Protein AF-A0A3D3ERQ5-F1 (afdb_monomer)

Sequence (155 aa):
FAVMVIITMLLFVFGNRLYLWIERQFPVLMDMALVIISLRTIVGLVTLVIFFLLIYVVIPNRKTNIMKELPGALLSAAGWMGFSYAFSYYIDNFSNFSATYGSLTAIVLFMLWMYFLMYILFIGAECNRLLENKLFVHKVKKLYQTSSKDTIIHR

Radius of gyration: 22.28 Å; Cα contacts (8 Å, |Δi|>4): 62; chains: 1; bounding box: 59×56×53 Å

Solvent-accessible surface area (backbone atoms only — not comparable to full-atom values): 8487 Å² total; per-residue (Å²): 109,69,68,57,54,52,52,50,49,48,54,61,58,47,46,56,53,51,47,59,57,48,49,74,76,42,80,82,45,71,79,50,50,60,56,53,55,51,50,52,54,50,53,52,45,54,50,40,23,53,52,39,35,48,50,67,54,64,68,49,92,57,99,71,62,69,79,62,42,42,65,15,13,46,49,25,29,50,45,47,52,52,48,52,53,54,49,51,57,52,50,69,74,47,52,79,65,36,77,83,46,40,72,61,51,51,50,54,50,49,52,51,52,53,52,53,50,52,50,35,50,49,52,15,52,50,50,24,51,51,70,68,37,58,67,53,58,51,50,53,54,50,51,54,55,50,57,57,50,58,63,63,74,78,111

Structure (mmCIF, N/CA/C/O backbone):
data_AF-A0A3D3ERQ5-F1
#
_entry.id   AF-A0A3D3ERQ5-F1
#
loop_
_atom_site.group_PDB
_atom_site.id
_atom_site.type_symbol
_atom_site.label_atom_id
_atom_site.label_alt_id
_atom_site.label_comp_id
_atom_site.label_asym_id
_atom_site.label_entity_id
_atom_site.label_seq_id
_atom_site.pdbx_PDB_ins_code
_atom_site.Cartn_x
_atom_site.Cartn_y
_atom_site.Cartn_z
_atom_site.occupancy
_atom_site.B_iso_or_equiv
_atom_site.auth_seq_id
_atom_site.auth_comp_id
_atom_site.auth_asym_id
_atom_site.auth_atom_id
_atom_site.pdbx_PDB_model_num
ATOM 1 N N . PHE A 1 1 ? -1.309 -16.810 7.077 1.00 62.53 1 PHE A N 1
ATOM 2 C CA . PHE A 1 1 ? -0.264 -16.003 6.413 1.00 62.53 1 PHE A CA 1
ATOM 3 C C . PHE A 1 1 ? 0.353 -16.747 5.229 1.00 62.53 1 PHE A C 1
ATOM 5 O O . PHE A 1 1 ? 0.089 -16.350 4.104 1.00 62.53 1 PHE A O 1
ATOM 12 N N . ALA A 1 2 ? 1.051 -17.870 5.446 1.00 72.19 2 ALA A N 1
ATOM 13 C CA . ALA A 1 2 ? 1.699 -18.644 4.376 1.00 72.19 2 ALA A CA 1
ATOM 14 C C . ALA A 1 2 ? 0.762 -19.048 3.217 1.00 72.19 2 ALA A C 1
ATOM 16 O O . ALA A 1 2 ? 1.118 -18.876 2.060 1.00 72.19 2 ALA A O 1
ATOM 17 N N . VAL A 1 3 ? -0.467 -19.490 3.509 1.00 77.12 3 VAL A N 1
ATOM 18 C CA . VAL A 1 3 ? -1.451 -19.874 2.473 1.00 77.12 3 VAL A CA 1
ATOM 19 C C . VAL A 1 3 ? -1.827 -18.704 1.557 1.00 77.12 3 VAL A C 1
ATOM 21 O O . VAL A 1 3 ? -1.935 -18.884 0.350 1.00 77.12 3 VAL A O 1
ATOM 24 N N . MET A 1 4 ? -1.970 -17.493 2.101 1.00 71.38 4 MET A N 1
ATOM 25 C CA . MET A 1 4 ? -2.253 -16.309 1.284 1.00 71.38 4 MET A CA 1
ATOM 26 C C . MET A 1 4 ? -1.060 -15.945 0.411 1.00 71.38 4 MET A C 1
ATOM 28 O O . MET A 1 4 ? -1.247 -15.708 -0.771 1.00 71.38 4 MET A O 1
ATOM 32 N N . VAL A 1 5 ? 0.160 -16.001 0.954 1.00 74.75 5 VAL A N 1
ATOM 33 C CA . VAL A 1 5 ? 1.386 -15.788 0.169 1.00 74.75 5 VAL A CA 1
ATOM 34 C C . VAL A 1 5 ? 1.472 -16.787 -0.985 1.00 74.75 5 VAL A C 1
ATOM 36 O O . VAL A 1 5 ? 1.766 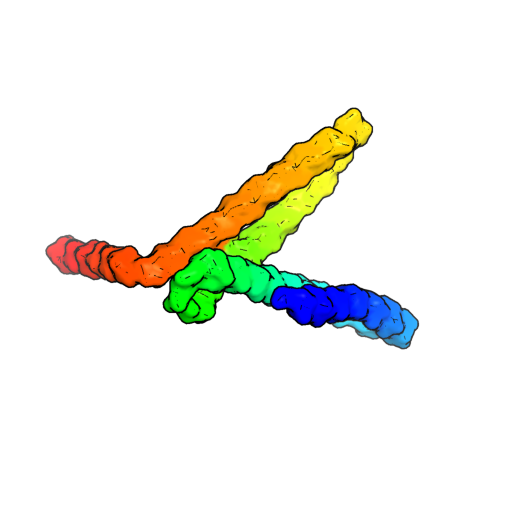-16.387 -2.104 1.00 74.75 5 VAL A O 1
ATOM 39 N N . ILE A 1 6 ? 1.146 -18.059 -0.746 1.00 81.50 6 ILE A N 1
ATOM 40 C CA . ILE A 1 6 ? 1.151 -19.106 -1.776 1.00 81.50 6 ILE A CA 1
ATOM 41 C C . ILE A 1 6 ? 0.093 -18.830 -2.854 1.00 81.50 6 ILE A C 1
ATOM 43 O O . ILE A 1 6 ? 0.406 -18.896 -4.040 1.00 81.50 6 ILE A O 1
ATOM 47 N N . ILE A 1 7 ? -1.136 -18.473 -2.468 1.00 79.69 7 ILE A N 1
ATOM 48 C CA . ILE A 1 7 ? -2.225 -18.157 -3.408 1.00 79.69 7 ILE A CA 1
ATOM 49 C C . ILE A 1 7 ? -1.895 -16.912 -4.237 1.00 79.69 7 ILE A C 1
ATOM 51 O O . ILE A 1 7 ? -2.052 -16.930 -5.458 1.00 79.69 7 ILE A O 1
ATOM 55 N N . THR A 1 8 ? -1.404 -15.845 -3.603 1.00 74.06 8 THR A N 1
ATOM 56 C CA . THR A 1 8 ? -1.021 -14.627 -4.317 1.00 74.06 8 THR A C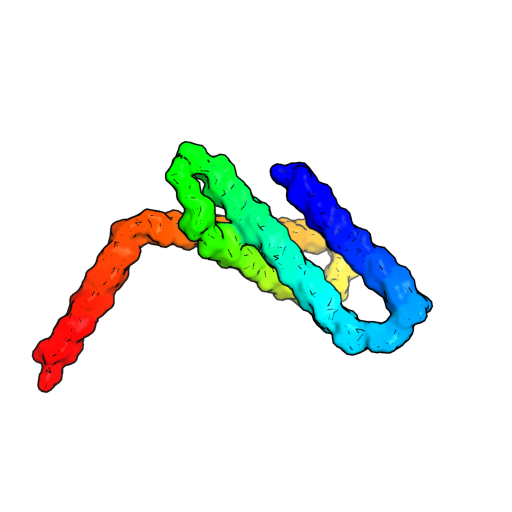A 1
ATOM 57 C C . THR A 1 8 ? 0.155 -14.901 -5.243 1.00 74.06 8 THR A C 1
ATOM 59 O O . THR A 1 8 ? 0.122 -14.479 -6.391 1.00 74.06 8 THR A O 1
ATOM 62 N N . MET A 1 9 ? 1.169 -15.641 -4.790 1.00 74.50 9 MET A N 1
ATOM 63 C CA . MET A 1 9 ? 2.335 -15.979 -5.604 1.00 74.50 9 MET A CA 1
ATOM 64 C C . MET A 1 9 ? 1.941 -16.833 -6.812 1.00 74.50 9 MET A C 1
ATOM 66 O O . MET A 1 9 ? 2.393 -16.553 -7.918 1.00 74.50 9 MET A O 1
ATOM 70 N N . LEU A 1 10 ? 1.041 -17.804 -6.639 1.00 76.62 10 LEU A N 1
ATOM 71 C CA . LEU A 1 10 ? 0.486 -18.582 -7.745 1.00 76.62 10 LEU A CA 1
ATOM 72 C C . LEU A 1 10 ? -0.240 -17.679 -8.748 1.00 76.62 10 LEU A C 1
ATOM 74 O O . LEU A 1 10 ? 0.114 -17.682 -9.922 1.00 76.62 10 LEU A O 1
ATOM 78 N N . LEU A 1 11 ? -1.184 -16.850 -8.300 1.00 72.06 11 LEU A N 1
ATOM 79 C CA . LEU A 1 11 ? -1.940 -15.958 -9.186 1.00 72.06 11 LEU A CA 1
ATOM 80 C C . LEU A 1 11 ? -1.051 -14.933 -9.910 1.00 72.06 11 LEU A C 1
ATOM 82 O O . LEU A 1 11 ? -1.206 -14.734 -11.112 1.00 72.06 11 LEU A O 1
ATOM 86 N N . PHE A 1 12 ? -0.101 -14.302 -9.214 1.00 70.69 12 PHE A N 1
ATOM 87 C CA . PHE A 1 12 ? 0.747 -13.246 -9.784 1.00 70.69 12 PHE A CA 1
ATOM 88 C C . PHE A 1 12 ? 1.843 -13.798 -10.707 1.00 70.69 12 PHE A C 1
ATOM 90 O O . PHE A 1 12 ? 2.109 -13.221 -11.762 1.00 70.69 12 PHE A O 1
ATOM 97 N N . VAL A 1 13 ? 2.481 -14.913 -10.330 1.00 66.94 13 VAL A N 1
ATOM 98 C CA . VAL A 1 13 ? 3.599 -15.499 -11.089 1.00 66.94 13 VAL A CA 1
ATOM 99 C C . VAL A 1 13 ? 3.088 -16.323 -12.267 1.00 66.94 13 VAL A C 1
ATOM 101 O O . VAL A 1 13 ? 3.597 -16.173 -13.382 1.00 66.94 13 VAL A O 1
ATOM 104 N N . PHE A 1 14 ? 2.060 -17.157 -12.063 1.00 69.19 14 PHE A N 1
ATOM 105 C CA . PHE A 1 14 ? 1.463 -17.905 -13.170 1.00 69.19 14 PHE A CA 1
ATOM 106 C C . PHE A 1 14 ? 0.613 -17.014 -14.068 1.00 69.19 14 PHE A C 1
ATOM 108 O O . PHE A 1 14 ? 0.580 -17.272 -15.264 1.00 69.19 14 PHE A O 1
ATOM 115 N N . GLY A 1 15 ? 0.006 -15.938 -13.556 1.00 66.81 15 GLY A N 1
ATOM 116 C CA . GLY A 1 15 ? -0.769 -15.000 -14.373 1.00 66.81 15 GLY A CA 1
ATOM 117 C C . GLY A 1 15 ? 0.036 -14.410 -15.534 1.00 66.81 15 GLY A C 1
ATOM 118 O O . GLY A 1 15 ? -0.433 -14.411 -16.667 1.00 66.81 15 GLY A O 1
ATOM 119 N N . ASN A 1 16 ? 1.288 -14.004 -15.291 1.00 67.75 16 ASN A N 1
ATOM 120 C CA . ASN A 1 16 ? 2.159 -13.467 -16.345 1.00 67.75 16 ASN A CA 1
ATOM 121 C C . ASN A 1 16 ? 2.631 -14.552 -17.333 1.00 67.75 16 ASN A C 1
ATOM 123 O O . ASN A 1 16 ? 2.731 -14.325 -18.535 1.00 67.75 16 ASN A O 1
ATOM 127 N N . ARG A 1 17 ? 2.903 -15.765 -16.837 1.00 68.31 17 ARG A N 1
ATOM 128 C CA . ARG A 1 17 ? 3.281 -16.906 -17.688 1.00 68.31 17 ARG A CA 1
ATOM 129 C C . ARG A 1 17 ? 2.123 -17.371 -18.574 1.00 68.31 17 ARG A C 1
ATOM 131 O O . ARG A 1 17 ? 2.351 -17.655 -19.744 1.00 68.31 17 ARG A O 1
ATOM 138 N N . LEU A 1 18 ? 0.909 -17.425 -18.027 1.00 68.00 18 LEU A N 1
ATOM 139 C CA . LEU A 1 18 ? -0.320 -17.745 -18.753 1.00 68.00 18 LEU A CA 1
ATOM 140 C C . LEU A 1 18 ? -0.625 -16.671 -19.796 1.00 68.00 18 LEU A C 1
ATOM 142 O O . LEU A 1 18 ? -0.916 -17.015 -20.935 1.00 68.00 18 LEU A O 1
ATOM 146 N N . TYR A 1 19 ? -0.473 -15.393 -19.438 1.00 64.56 19 TYR A N 1
ATOM 147 C CA . TYR A 1 19 ? -0.622 -14.266 -20.358 1.00 64.56 19 TYR A CA 1
ATOM 148 C C . TYR A 1 19 ? 0.290 -14.397 -21.583 1.00 64.56 19 TYR A C 1
ATOM 150 O O . TYR A 1 19 ? -0.205 -14.447 -22.703 1.00 64.56 19 TYR A O 1
ATOM 158 N N . LEU A 1 20 ? 1.601 -14.567 -21.376 1.00 67.75 20 LEU A N 1
ATOM 159 C CA . LEU A 1 20 ? 2.574 -14.696 -22.470 1.00 67.75 20 LEU A CA 1
ATOM 160 C C . LEU A 1 20 ? 2.360 -15.961 -23.320 1.00 67.75 20 LEU A C 1
ATOM 162 O O . LEU A 1 20 ? 2.697 -15.989 -24.505 1.00 67.75 20 LEU A O 1
ATOM 166 N N . TRP A 1 21 ? 1.831 -17.032 -22.722 1.00 70.06 21 TRP A N 1
ATOM 167 C CA . TRP A 1 21 ? 1.507 -18.266 -23.441 1.00 70.06 21 TRP A CA 1
ATOM 168 C C . TRP A 1 21 ? 0.261 -18.103 -24.323 1.00 70.06 21 TRP A C 1
ATOM 170 O O . TRP A 1 21 ? 0.252 -18.567 -25.461 1.00 70.06 21 TRP A O 1
ATOM 180 N N . ILE A 1 22 ? -0.753 -17.394 -23.823 1.00 66.19 22 ILE A N 1
ATOM 181 C CA . ILE A 1 22 ? -2.003 -17.096 -24.532 1.00 66.19 22 ILE A CA 1
ATOM 182 C C . ILE A 1 22 ? -1.778 -16.051 -25.640 1.00 66.19 22 ILE A C 1
ATOM 184 O O . ILE A 1 22 ? -2.269 -16.226 -26.754 1.00 66.19 22 ILE A O 1
ATOM 188 N N . GLU A 1 23 ? -0.981 -15.013 -25.375 1.00 66.56 23 GLU A N 1
ATOM 189 C CA . GLU A 1 23 ? -0.604 -13.969 -26.341 1.00 66.56 23 GLU A CA 1
ATOM 190 C C . GLU A 1 23 ? 0.138 -14.555 -27.555 1.00 66.56 23 GLU A C 1
ATOM 192 O O . GLU A 1 23 ? -0.090 -14.142 -28.690 1.00 66.56 23 GLU A O 1
ATOM 197 N N . ARG A 1 24 ? 0.956 -15.598 -27.343 1.00 65.81 24 ARG A N 1
ATOM 198 C CA . ARG A 1 24 ? 1.615 -16.342 -28.430 1.00 65.81 24 ARG A CA 1
ATOM 199 C C . ARG A 1 24 ? 0.658 -17.110 -29.342 1.00 65.81 24 ARG A C 1
ATOM 201 O O . ARG A 1 24 ? 1.044 -17.407 -30.467 1.00 65.81 24 ARG A O 1
ATOM 208 N N . GLN A 1 25 ? -0.530 -17.479 -28.865 1.00 73.75 25 GLN A N 1
ATOM 209 C CA . GLN A 1 25 ? -1.512 -18.247 -29.641 1.00 73.75 25 GLN A CA 1
ATOM 210 C C . GLN A 1 25 ? -2.595 -17.360 -30.273 1.00 73.75 25 GLN A C 1
ATOM 212 O O . GLN A 1 25 ? -3.114 -17.714 -31.328 1.00 73.75 25 GLN A O 1
ATOM 217 N N . PHE A 1 26 ? -2.910 -16.200 -29.682 1.00 66.94 26 PHE A N 1
ATOM 218 C CA . PHE A 1 26 ? -3.966 -15.304 -30.166 1.00 66.94 26 PHE A CA 1
ATOM 219 C C . PHE A 1 26 ? -3.532 -13.821 -30.129 1.00 66.94 26 PHE A C 1
ATOM 221 O O . PHE A 1 26 ? -3.732 -13.146 -29.120 1.00 66.94 26 PHE A O 1
ATOM 228 N N . PRO A 1 27 ? -3.011 -13.258 -31.238 1.00 66.62 27 PRO A N 1
ATOM 229 C CA . PRO A 1 27 ? -2.558 -11.858 -31.314 1.00 66.62 27 PRO A CA 1
ATO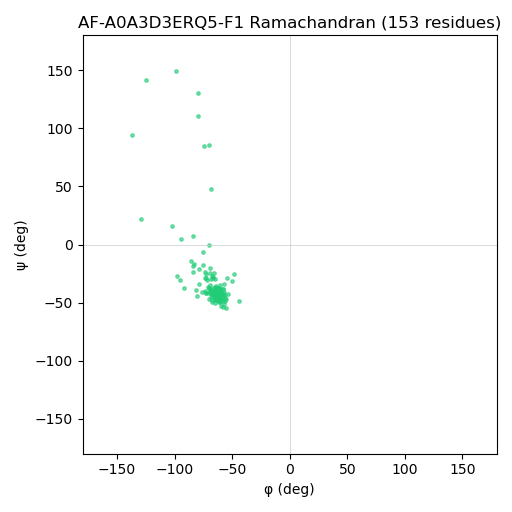M 230 C C . PRO A 1 27 ? -3.688 -10.801 -31.273 1.00 66.62 27 PRO A C 1
ATOM 232 O O . PRO A 1 27 ? -3.417 -9.606 -31.292 1.00 66.62 27 PRO A O 1
ATOM 235 N N . VAL A 1 28 ? -4.958 -11.217 -31.179 1.00 63.56 28 VAL A N 1
ATOM 236 C CA . VAL A 1 28 ? -6.153 -10.345 -31.082 1.00 63.56 28 VAL A CA 1
ATOM 237 C C . VAL A 1 28 ? -6.321 -9.717 -29.680 1.00 63.56 28 VAL A C 1
ATOM 239 O O . VAL A 1 28 ? -7.162 -8.852 -29.468 1.00 63.56 28 VAL A O 1
ATOM 242 N N . LEU A 1 29 ? -5.503 -10.111 -28.701 1.00 58.84 29 LEU A N 1
ATOM 243 C CA . LEU A 1 29 ? -5.639 -9.727 -27.288 1.00 58.84 29 LEU A CA 1
ATOM 244 C C . LEU A 1 29 ? -5.017 -8.373 -26.910 1.00 58.84 29 LEU A C 1
ATOM 246 O O . LEU A 1 29 ? -4.996 -8.035 -25.726 1.00 58.84 29 LEU A O 1
ATOM 250 N N . MET A 1 30 ? -4.536 -7.586 -27.875 1.00 57.28 30 MET A N 1
ATOM 251 C CA . MET A 1 30 ? -3.884 -6.296 -27.608 1.00 57.28 30 MET A CA 1
ATOM 252 C C . MET A 1 30 ? -4.796 -5.335 -26.817 1.00 57.28 30 MET A C 1
ATOM 254 O O . MET A 1 30 ? -4.327 -4.652 -25.908 1.00 57.28 30 MET A O 1
ATOM 258 N N . ASP A 1 31 ? -6.112 -5.388 -27.053 1.00 64.81 31 ASP A N 1
ATOM 259 C CA . ASP A 1 31 ? -7.112 -4.613 -26.300 1.00 64.81 31 ASP A CA 1
ATOM 260 C C . ASP A 1 31 ? -7.352 -5.144 -24.868 1.00 64.81 31 ASP A C 1
ATOM 262 O O . ASP A 1 31 ? -7.739 -4.396 -23.969 1.00 64.81 31 ASP A O 1
ATOM 266 N N . MET A 1 32 ? -7.073 -6.428 -24.611 1.00 62.59 32 MET A N 1
ATOM 267 C CA . MET A 1 32 ? -7.244 -7.071 -23.296 1.00 62.59 32 MET A CA 1
ATOM 268 C C . MET A 1 32 ? -6.026 -6.888 -22.379 1.00 62.59 32 MET A C 1
ATOM 270 O O . MET A 1 32 ? -6.129 -7.103 -21.167 1.00 62.59 32 MET A O 1
ATOM 274 N N . ALA A 1 33 ? -4.884 -6.450 -22.919 1.00 63.84 33 ALA A N 1
ATOM 275 C CA . ALA A 1 33 ? -3.669 -6.184 -22.148 1.00 63.84 33 ALA A CA 1
ATOM 276 C C . ALA A 1 33 ? -3.908 -5.142 -21.037 1.00 63.84 33 ALA A C 1
ATOM 278 O O . ALA A 1 33 ? -3.436 -5.308 -19.910 1.00 63.84 33 ALA A O 1
ATOM 279 N N . LEU A 1 34 ? -4.718 -4.111 -21.312 1.00 64.56 34 LEU A N 1
ATOM 280 C CA . LEU A 1 34 ? -5.087 -3.090 -20.323 1.00 64.56 34 LEU A CA 1
ATOM 281 C C . LEU A 1 34 ? -5.910 -3.669 -19.163 1.00 64.56 34 LEU A C 1
ATOM 283 O O . LEU A 1 34 ? -5.664 -3.334 -18.002 1.00 64.56 34 LEU A O 1
ATOM 287 N N . VAL A 1 35 ? -6.845 -4.578 -19.458 1.00 68.38 35 VAL A N 1
ATOM 288 C CA . VAL A 1 35 ? -7.667 -5.253 -18.440 1.00 68.38 35 VAL A CA 1
ATOM 289 C C . VAL A 1 35 ? -6.788 -6.112 -17.535 1.00 68.38 35 VAL A C 1
ATOM 291 O O . VAL A 1 35 ? -6.951 -6.091 -16.320 1.00 68.38 35 VAL A O 1
ATOM 294 N N . ILE A 1 36 ? -5.805 -6.812 -18.098 1.00 68.38 36 ILE A N 1
ATOM 295 C CA . ILE A 1 36 ? -4.903 -7.707 -17.360 1.00 68.38 36 ILE A CA 1
ATOM 296 C C . ILE A 1 36 ? -3.948 -6.923 -16.453 1.00 68.38 36 ILE A C 1
ATOM 298 O O . ILE A 1 36 ? -3.746 -7.297 -15.294 1.00 68.38 36 ILE A O 1
ATOM 302 N N . ILE A 1 37 ? -3.402 -5.804 -16.939 1.00 69.62 37 ILE A N 1
ATOM 303 C CA . ILE A 1 37 ? -2.572 -4.900 -16.129 1.00 69.62 37 ILE A CA 1
ATOM 304 C C . ILE A 1 37 ? -3.395 -4.305 -14.977 1.00 69.62 37 ILE A C 1
ATOM 306 O O . ILE A 1 37 ? -2.918 -4.275 -13.840 1.00 69.62 37 ILE A O 1
ATOM 310 N N . SER A 1 38 ? -4.639 -3.894 -15.241 1.00 72.81 38 SER A N 1
ATOM 311 C CA . SER A 1 38 ? -5.566 -3.402 -14.212 1.00 72.81 38 SER A CA 1
ATOM 312 C C . SER A 1 38 ? -5.907 -4.484 -13.179 1.00 72.81 38 SER A C 1
ATOM 314 O O . SER A 1 38 ? -5.875 -4.243 -11.973 1.00 72.81 38 SER A O 1
ATOM 316 N N . LEU A 1 39 ? -6.143 -5.720 -13.622 1.00 75.81 39 LEU A N 1
ATOM 317 C CA . LEU A 1 39 ? -6.440 -6.838 -12.729 1.00 75.81 39 LEU A CA 1
ATOM 318 C C . LEU A 1 39 ? -5.258 -7.130 -11.795 1.00 75.81 39 LEU A C 1
ATOM 320 O O . LEU A 1 39 ? -5.441 -7.351 -10.599 1.00 75.81 39 LEU A O 1
ATOM 324 N N . ARG A 1 40 ? -4.030 -7.062 -12.318 1.00 75.00 40 ARG A N 1
ATOM 325 C CA . ARG A 1 40 ? -2.798 -7.241 -11.541 1.00 75.00 40 ARG A CA 1
ATOM 326 C C . ARG A 1 40 ? -2.646 -6.181 -10.448 1.00 75.00 40 ARG A C 1
ATOM 328 O O . ARG A 1 40 ? -2.304 -6.528 -9.316 1.00 75.00 40 ARG A O 1
ATOM 335 N N . THR A 1 41 ? -2.876 -4.905 -10.754 1.00 76.38 41 THR A N 1
ATOM 336 C CA . THR A 1 41 ? -2.769 -3.835 -9.747 1.00 76.38 41 THR A CA 1
ATOM 337 C C . THR A 1 41 ? -3.856 -3.966 -8.683 1.00 76.38 41 THR A C 1
ATOM 339 O O . THR A 1 41 ? -3.549 -3.852 -7.497 1.00 76.38 41 THR A O 1
ATOM 342 N N . ILE A 1 42 ? -5.085 -4.321 -9.067 1.00 79.62 42 ILE A N 1
ATOM 343 C CA . ILE A 1 42 ? -6.188 -4.574 -8.128 1.00 79.62 42 ILE A CA 1
ATOM 344 C C . ILE A 1 42 ? -5.865 -5.748 -7.195 1.00 79.62 42 ILE A C 1
ATOM 346 O O . ILE A 1 42 ? -5.993 -5.617 -5.979 1.00 79.62 42 ILE A O 1
ATOM 350 N N . VAL A 1 43 ? -5.393 -6.880 -7.727 1.00 81.25 43 VAL A N 1
ATOM 351 C CA . VAL A 1 43 ? -5.005 -8.050 -6.913 1.00 81.25 43 VAL A CA 1
ATOM 352 C C . VAL A 1 43 ? -3.866 -7.704 -5.948 1.00 81.25 43 VAL A C 1
ATOM 354 O O . VAL A 1 43 ? -3.883 -8.129 -4.788 1.00 81.25 43 VAL A O 1
ATOM 357 N N . GLY A 1 44 ? -2.896 -6.899 -6.394 1.00 81.25 44 GLY A N 1
ATOM 358 C CA . GLY A 1 44 ? -1.819 -6.393 -5.542 1.00 81.25 44 GLY A CA 1
ATOM 359 C C . GLY A 1 44 ? -2.346 -5.533 -4.391 1.00 81.25 44 GLY A C 1
ATOM 360 O O . GLY A 1 44 ? -1.971 -5.753 -3.239 1.00 81.25 44 GLY A O 1
ATOM 361 N N . LEU A 1 45 ? -3.270 -4.615 -4.685 1.00 84.31 45 LEU A N 1
ATOM 362 C CA . LEU A 1 45 ? -3.912 -3.760 -3.686 1.00 84.31 45 LEU A CA 1
ATOM 363 C C . LEU A 1 45 ? -4.680 -4.597 -2.659 1.00 84.31 45 LEU A C 1
ATOM 365 O O . LEU A 1 45 ? -4.465 -4.440 -1.460 1.00 84.31 45 LEU A O 1
ATOM 369 N N . VAL A 1 46 ? -5.522 -5.530 -3.113 1.00 83.56 46 VAL A N 1
ATOM 370 C CA . VAL A 1 46 ? -6.296 -6.423 -2.233 1.00 83.56 46 VAL A CA 1
ATOM 371 C C . VAL A 1 46 ? -5.370 -7.230 -1.323 1.00 83.56 46 VAL A C 1
ATOM 373 O O . VAL A 1 46 ? -5.619 -7.330 -0.122 1.00 83.56 46 VAL A O 1
ATOM 376 N N . THR A 1 47 ? -4.268 -7.756 -1.861 1.00 82.94 47 THR A N 1
ATOM 377 C CA . THR A 1 47 ? -3.284 -8.495 -1.059 1.00 82.94 47 THR A CA 1
ATOM 378 C C . THR A 1 47 ? -2.660 -7.605 0.017 1.00 82.94 47 THR A C 1
ATOM 380 O O . THR A 1 47 ? -2.568 -8.025 1.171 1.00 82.94 47 THR A O 1
ATOM 383 N N . LEU A 1 48 ? -2.266 -6.372 -0.325 1.00 84.94 48 LEU A N 1
ATOM 384 C CA . LEU A 1 48 ? -1.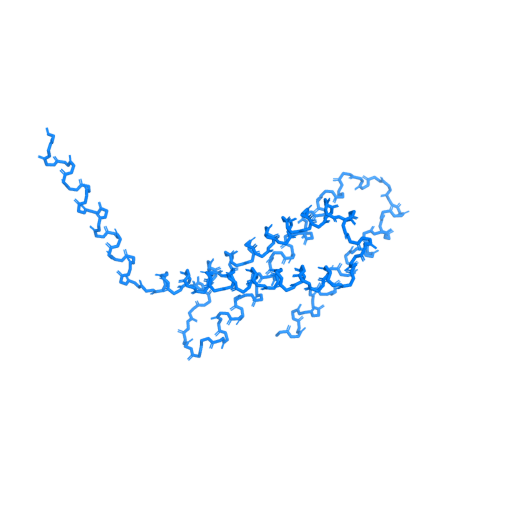717 -5.418 0.643 1.00 84.94 48 LEU A CA 1
ATOM 385 C C . LEU A 1 48 ? -2.733 -5.056 1.728 1.00 84.94 48 LEU A C 1
ATOM 387 O O . LEU A 1 48 ? -2.378 -5.035 2.903 1.00 84.94 48 LEU A O 1
ATOM 391 N N . VAL A 1 49 ? -3.998 -4.832 1.368 1.00 86.06 49 VAL A N 1
ATOM 392 C CA . VAL A 1 49 ? -5.065 -4.572 2.347 1.00 86.06 49 VAL A CA 1
ATOM 393 C C . VAL A 1 49 ? -5.195 -5.739 3.317 1.00 86.06 49 VAL A C 1
ATOM 395 O O . VAL A 1 49 ? -5.227 -5.522 4.524 1.00 86.06 49 VAL A O 1
ATOM 398 N N . ILE A 1 50 ? -5.215 -6.977 2.820 1.00 84.56 50 ILE A N 1
ATOM 399 C CA . ILE A 1 50 ? -5.297 -8.170 3.672 1.00 84.56 50 ILE A CA 1
ATOM 400 C C . ILE A 1 50 ? -4.061 -8.288 4.575 1.00 84.56 50 ILE A C 1
ATOM 402 O O . ILE A 1 50 ? -4.187 -8.624 5.754 1.00 84.56 50 ILE A O 1
ATOM 406 N N . PHE A 1 51 ? -2.873 -7.983 4.051 1.00 84.94 51 PHE A N 1
ATOM 407 C CA . PHE A 1 51 ? -1.629 -7.968 4.817 1.00 84.94 51 PHE A CA 1
ATOM 408 C C . PHE A 1 51 ? -1.674 -6.951 5.967 1.00 84.94 51 PHE A C 1
ATOM 410 O O . PHE A 1 51 ? -1.416 -7.315 7.115 1.00 84.94 51 PHE A O 1
ATOM 417 N N . PHE A 1 52 ? -2.069 -5.704 5.693 1.00 85.25 52 PHE A N 1
ATOM 418 C CA . PHE A 1 52 ? -2.209 -4.674 6.726 1.00 85.25 52 PHE A CA 1
ATOM 419 C C . PHE A 1 52 ? -3.330 -4.981 7.713 1.00 85.25 52 PHE A C 1
ATOM 421 O O . PHE A 1 52 ? -3.160 -4.767 8.909 1.00 85.25 52 PHE A O 1
ATOM 428 N N . LEU A 1 53 ? -4.447 -5.536 7.246 1.00 84.75 53 LEU A N 1
ATOM 429 C CA . LEU A 1 53 ? -5.546 -5.956 8.109 1.00 84.75 53 LEU A CA 1
ATOM 430 C C . LEU A 1 53 ? -5.075 -7.037 9.085 1.00 84.75 53 LEU A C 1
ATOM 432 O O . LEU A 1 53 ? -5.356 -6.943 10.276 1.00 84.75 53 LEU A O 1
ATOM 436 N N . LEU A 1 54 ? -4.296 -8.022 8.625 1.00 82.75 54 LEU A N 1
ATOM 437 C CA . LEU A 1 54 ? -3.685 -9.005 9.519 1.00 82.75 54 LEU A CA 1
ATOM 438 C C . LEU A 1 54 ? -2.762 -8.354 10.545 1.00 82.75 54 LEU A C 1
ATOM 440 O O . LEU A 1 54 ? -2.854 -8.680 11.722 1.00 82.75 54 LEU A O 1
ATOM 444 N N . ILE A 1 55 ? -1.891 -7.442 10.118 1.00 84.44 55 ILE A N 1
ATOM 445 C CA . ILE A 1 55 ? -1.002 -6.701 11.019 1.00 84.44 55 ILE A CA 1
ATOM 446 C C . ILE A 1 55 ? -1.825 -5.977 12.090 1.00 84.44 55 ILE A C 1
ATOM 448 O O . ILE A 1 55 ? -1.558 -6.125 13.280 1.00 84.44 55 ILE A O 1
ATOM 452 N N . TYR A 1 56 ? -2.871 -5.255 11.697 1.00 81.00 56 TYR A N 1
ATOM 453 C CA . TYR A 1 56 ? -3.693 -4.480 12.622 1.00 81.00 56 TYR A CA 1
ATOM 454 C C . TYR A 1 56 ? -4.647 -5.311 13.481 1.00 81.00 56 TYR A C 1
ATOM 456 O O . TYR A 1 56 ? -5.087 -4.827 14.517 1.00 81.00 56 TYR A O 1
ATOM 464 N N . VAL A 1 57 ? -4.933 -6.560 13.115 1.00 78.00 57 VAL A N 1
ATOM 465 C CA . VAL A 1 57 ? -5.732 -7.483 13.937 1.00 78.00 57 VAL A CA 1
ATOM 466 C C . VAL A 1 57 ? -4.855 -8.324 14.866 1.00 78.00 57 VAL A C 1
ATOM 468 O O . VAL A 1 57 ? -5.244 -8.579 15.999 1.00 78.00 57 VAL A O 1
ATOM 471 N N . VAL A 1 58 ? -3.674 -8.754 14.412 1.00 78.12 58 VAL A N 1
ATOM 472 C CA . VAL A 1 58 ? -2.777 -9.639 15.176 1.00 78.12 58 VAL A CA 1
ATOM 473 C C . VAL A 1 58 ? -1.948 -8.861 16.196 1.00 78.12 58 VAL A C 1
ATOM 475 O O . VAL A 1 58 ? -1.735 -9.352 17.302 1.00 78.12 58 VAL A O 1
ATOM 478 N N . ILE A 1 59 ? -1.469 -7.660 15.850 1.00 74.19 59 ILE A N 1
ATOM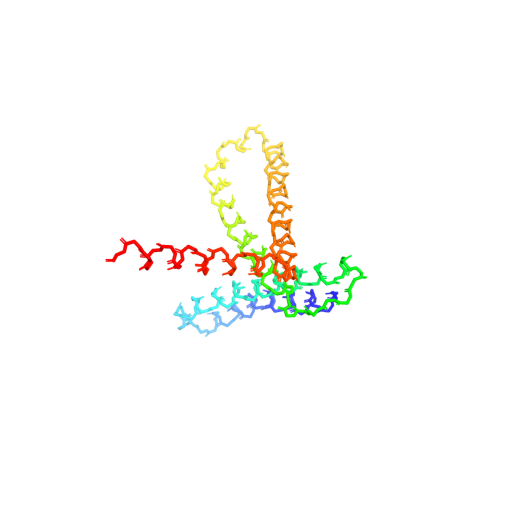 479 C CA . ILE A 1 59 ? -0.606 -6.865 16.739 1.00 74.19 59 ILE A CA 1
ATOM 480 C C . ILE A 1 59 ? -1.329 -6.425 18.017 1.00 74.19 59 ILE A C 1
ATOM 482 O O . ILE A 1 59 ? -0.782 -6.606 19.107 1.00 74.19 59 ILE A O 1
ATOM 486 N N . PRO A 1 60 ? -2.528 -5.825 17.957 1.00 65.56 60 PRO A N 1
ATOM 487 C CA . PRO A 1 60 ? -3.249 -5.524 19.170 1.00 65.56 60 PRO A CA 1
ATOM 488 C C . PRO A 1 60 ? -3.936 -6.803 19.644 1.00 65.56 60 PRO A C 1
ATOM 490 O O . PRO A 1 60 ? -4.914 -7.243 19.055 1.00 65.56 60 PRO A O 1
ATOM 493 N N . ASN A 1 61 ? -3.466 -7.364 20.758 1.00 64.06 61 ASN A N 1
ATOM 494 C CA . ASN A 1 61 ? -4.098 -8.484 21.464 1.00 64.06 61 ASN A CA 1
ATOM 495 C C . ASN A 1 61 ? -5.445 -8.074 22.117 1.00 64.06 61 ASN A C 1
ATOM 497 O O . ASN A 1 61 ? -5.673 -8.277 23.309 1.00 64.06 61 ASN A O 1
ATOM 501 N N . ARG A 1 62 ? -6.321 -7.398 21.363 1.00 62.56 62 ARG A N 1
ATOM 502 C CA . ARG A 1 62 ? -7.634 -6.891 21.773 1.00 62.56 62 ARG A CA 1
ATOM 503 C C . ARG A 1 62 ? -8.685 -7.441 20.809 1.00 62.56 62 ARG A C 1
ATOM 505 O O . ARG A 1 62 ? -8.440 -7.517 19.611 1.00 62.56 62 ARG A O 1
ATOM 512 N N . LYS A 1 63 ? -9.869 -7.807 21.310 1.00 57.53 63 LYS A N 1
ATOM 513 C CA . LYS A 1 63 ? -10.987 -8.271 20.468 1.00 57.53 63 LYS A CA 1
ATOM 514 C C . LYS A 1 63 ? -11.555 -7.099 19.656 1.00 57.53 63 LYS A C 1
ATOM 516 O O . LYS A 1 63 ? -12.496 -6.444 20.099 1.00 57.53 63 LYS A O 1
ATOM 521 N N . THR A 1 64 ? -10.975 -6.806 18.495 1.00 62.19 64 THR A N 1
ATOM 522 C CA . THR A 1 64 ? -11.523 -5.849 17.524 1.00 62.19 64 THR A CA 1
ATOM 523 C C . THR A 1 64 ? -12.267 -6.556 16.405 1.00 62.19 64 THR A C 1
ATOM 525 O O . THR A 1 64 ? -11.954 -7.678 16.014 1.00 62.19 64 THR A O 1
ATOM 528 N N . ASN A 1 65 ? -13.285 -5.880 15.874 1.00 71.50 65 ASN A N 1
ATOM 529 C CA . ASN A 1 65 ? -13.963 -6.336 14.669 1.00 71.50 65 ASN A CA 1
ATOM 530 C C . ASN A 1 65 ? -13.121 -5.958 13.448 1.00 71.50 65 ASN A C 1
ATOM 532 O O . ASN A 1 65 ? -12.797 -4.784 13.274 1.00 71.50 65 ASN A O 1
ATOM 536 N N . ILE A 1 66 ? -12.874 -6.926 12.563 1.00 68.88 66 ILE A N 1
ATOM 537 C CA . ILE A 1 66 ? -12.158 -6.753 11.284 1.00 68.88 66 ILE A CA 1
ATOM 538 C C . ILE A 1 66 ? -12.696 -5.587 10.435 1.00 68.88 66 ILE A C 1
ATOM 540 O O . ILE A 1 66 ? -11.935 -4.912 9.753 1.00 68.88 66 ILE A O 1
ATOM 544 N N . MET A 1 67 ? -13.997 -5.295 10.535 1.00 72.94 67 MET A N 1
ATOM 545 C CA . MET A 1 67 ? -14.644 -4.195 9.811 1.00 72.94 67 MET A CA 1
ATOM 546 C C . MET A 1 67 ? -14.214 -2.803 10.292 1.00 72.94 67 MET A C 1
ATOM 548 O O . MET A 1 67 ? -14.300 -1.850 9.526 1.00 72.94 67 MET A O 1
ATOM 552 N N . LYS A 1 68 ? -13.752 -2.665 11.542 1.00 76.56 68 LYS A N 1
ATOM 553 C CA . LYS A 1 68 ? -13.251 -1.382 12.062 1.00 76.56 68 LYS A CA 1
ATOM 554 C C . LYS A 1 68 ? -11.831 -1.083 11.587 1.00 76.56 68 LYS A C 1
ATOM 556 O O . LYS A 1 68 ? -11.528 0.071 11.329 1.00 76.56 68 LYS A O 1
ATOM 561 N N . GLU A 1 69 ? -11.023 -2.131 11.436 1.00 80.81 69 GLU A N 1
ATOM 562 C CA . GLU A 1 69 ? -9.605 -2.090 11.044 1.00 80.81 69 GLU A CA 1
ATOM 563 C C . GLU A 1 69 ? -9.410 -1.896 9.527 1.00 80.81 69 GLU A C 1
ATOM 565 O O . GLU A 1 69 ? -8.374 -1.409 9.070 1.00 80.81 69 GLU A O 1
ATOM 570 N N . LEU A 1 70 ? -10.438 -2.228 8.740 1.00 84.50 70 LEU A N 1
ATOM 571 C CA . LEU A 1 70 ? -10.457 -2.138 7.281 1.00 84.50 70 LEU A CA 1
ATOM 572 C C . LEU A 1 70 ? -10.153 -0.738 6.698 1.00 84.50 70 LEU A C 1
ATOM 574 O O . LEU A 1 70 ? -9.332 -0.674 5.783 1.00 84.50 70 LEU A O 1
ATOM 578 N N . PRO A 1 71 ? -10.728 0.384 7.184 1.00 84.56 71 PRO A N 1
ATOM 579 C CA . PRO A 1 71 ? -10.391 1.721 6.682 1.00 84.56 71 PRO A CA 1
ATOM 580 C C . PRO A 1 71 ? -8.913 2.089 6.880 1.00 84.56 71 PRO A C 1
ATOM 582 O O . PRO A 1 71 ? -8.305 2.653 5.972 1.00 84.56 71 PRO A O 1
ATOM 585 N N . GLY A 1 72 ? -8.314 1.730 8.022 1.00 84.31 72 GLY A N 1
ATOM 586 C CA . GLY A 1 72 ? -6.885 1.949 8.267 1.00 84.31 72 GLY A CA 1
ATOM 587 C C . GLY A 1 72 ? -6.010 1.091 7.353 1.00 84.31 72 GLY A C 1
ATOM 588 O O . GLY A 1 72 ? -5.043 1.585 6.779 1.00 84.31 72 GLY A O 1
ATOM 589 N N . ALA A 1 73 ? -6.380 -0.180 7.155 1.00 87.25 73 ALA A N 1
ATOM 590 C CA . ALA A 1 73 ? -5.677 -1.084 6.245 1.00 87.25 73 ALA A CA 1
ATOM 591 C C . ALA A 1 73 ? -5.738 -0.614 4.782 1.00 87.25 73 ALA A C 1
ATOM 593 O O . ALA A 1 73 ? -4.739 -0.690 4.067 1.00 87.25 73 ALA A O 1
ATOM 594 N N . LEU A 1 74 ? -6.888 -0.088 4.346 1.00 89.50 74 LEU A N 1
ATOM 595 C CA . LEU A 1 74 ? -7.062 0.478 3.009 1.00 89.50 74 LEU A CA 1
ATOM 596 C C . LEU A 1 74 ? -6.199 1.727 2.806 1.00 89.50 74 LEU A C 1
ATOM 598 O O . LEU A 1 74 ? -5.539 1.846 1.775 1.00 89.50 74 LEU A O 1
ATOM 602 N N . LEU A 1 75 ? -6.162 2.622 3.797 1.00 90.69 75 LEU A N 1
ATOM 603 C CA . LEU A 1 75 ? -5.335 3.827 3.754 1.00 90.69 75 LEU A CA 1
ATOM 604 C C . LEU A 1 75 ? -3.844 3.478 3.671 1.00 90.69 75 LEU A C 1
ATOM 606 O O . LEU A 1 75 ? -3.136 4.032 2.832 1.00 90.69 75 LEU A O 1
ATOM 610 N N . SER A 1 76 ? -3.382 2.516 4.471 1.00 91.56 76 SER A N 1
ATOM 611 C CA . SER A 1 76 ? -1.992 2.051 4.428 1.00 91.56 76 SER A CA 1
ATOM 612 C C . SER A 1 76 ? -1.635 1.381 3.107 1.00 91.56 76 SER A C 1
ATOM 614 O O . SER A 1 76 ? -0.576 1.660 2.551 1.00 91.56 76 SER A O 1
ATOM 616 N N . ALA A 1 77 ? -2.516 0.537 2.563 1.00 90.06 77 ALA A N 1
ATOM 617 C CA . ALA A 1 77 ? -2.295 -0.104 1.268 1.00 90.06 77 ALA A CA 1
ATOM 618 C C . ALA A 1 77 ? -2.230 0.919 0.122 1.00 90.06 77 ALA A C 1
ATOM 620 O O . ALA A 1 77 ? -1.327 0.852 -0.714 1.00 90.06 77 ALA A O 1
ATOM 621 N N . ALA A 1 78 ? -3.148 1.889 0.108 1.00 90.69 78 ALA A N 1
ATOM 622 C CA . ALA A 1 78 ? -3.166 2.958 -0.885 1.00 90.69 78 ALA A CA 1
ATOM 623 C C . ALA A 1 78 ? -1.926 3.856 -0.768 1.00 90.69 78 ALA A C 1
ATOM 625 O O . ALA A 1 78 ? -1.274 4.135 -1.775 1.00 90.69 78 ALA A O 1
ATOM 626 N N . GLY A 1 79 ? -1.557 4.245 0.457 1.00 91.94 79 GLY A N 1
ATOM 627 C CA . GLY A 1 79 ? -0.348 5.017 0.732 1.00 91.94 79 GLY A CA 1
ATOM 628 C C . GLY A 1 79 ? 0.914 4.281 0.289 1.00 91.94 79 GLY A C 1
ATOM 629 O O . GLY A 1 79 ? 1.758 4.866 -0.383 1.00 91.94 79 GLY A O 1
ATOM 630 N N . TRP A 1 80 ? 1.016 2.983 0.585 1.00 92.00 80 TRP A N 1
ATOM 631 C CA . TRP A 1 80 ? 2.146 2.147 0.180 1.00 92.00 80 TRP A CA 1
ATOM 632 C C . TRP A 1 80 ? 2.283 2.078 -1.342 1.00 92.00 80 TRP A C 1
ATOM 634 O O . TRP A 1 80 ? 3.382 2.269 -1.866 1.00 92.00 80 TRP A O 1
ATOM 644 N N . MET A 1 81 ? 1.189 1.812 -2.065 1.00 89.50 81 MET A N 1
ATOM 645 C CA . MET A 1 81 ? 1.213 1.751 -3.531 1.00 89.50 81 MET A CA 1
ATOM 646 C C . MET A 1 81 ? 1.538 3.108 -4.151 1.00 89.50 81 MET A C 1
ATOM 648 O O . MET A 1 81 ? 2.417 3.183 -5.008 1.00 89.50 81 MET A O 1
ATOM 652 N N . GLY A 1 82 ? 0.868 4.173 -3.703 1.00 91.75 82 GLY A N 1
ATOM 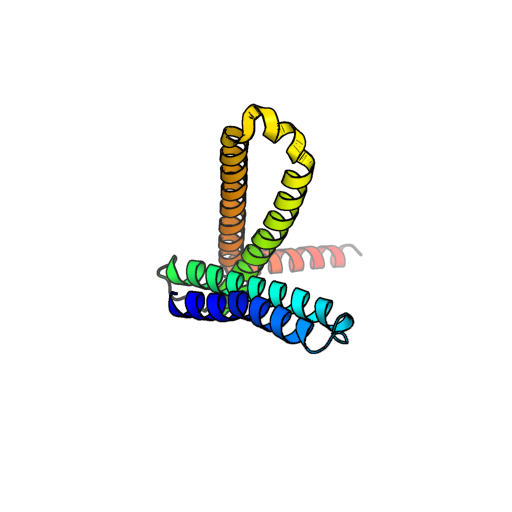653 C CA . GLY A 1 82 ? 1.090 5.525 -4.213 1.00 91.75 82 GLY A CA 1
ATOM 654 C C . GLY A 1 82 ? 2.523 5.994 -3.979 1.00 91.75 82 GLY A C 1
ATOM 655 O O . GLY A 1 82 ? 3.175 6.480 -4.902 1.00 91.75 82 GLY A O 1
ATOM 656 N N . PHE A 1 83 ? 3.051 5.765 -2.774 1.00 92.75 83 PHE A N 1
ATOM 657 C CA . PHE A 1 83 ? 4.431 6.101 -2.447 1.00 92.75 83 PHE A CA 1
ATOM 658 C C . PHE A 1 83 ? 5.432 5.260 -3.242 1.00 92.75 83 PHE A C 1
ATOM 660 O O . PHE A 1 83 ? 6.385 5.808 -3.778 1.00 92.75 83 PHE A O 1
ATOM 667 N N . SER A 1 84 ? 5.204 3.951 -3.389 1.00 88.88 84 SER A N 1
ATOM 668 C CA . SER A 1 84 ? 6.090 3.086 -4.182 1.00 88.88 84 SER A CA 1
ATOM 669 C C . SER A 1 84 ? 6.138 3.505 -5.652 1.00 88.88 84 SER A C 1
ATOM 671 O O . SER A 1 84 ? 7.205 3.484 -6.259 1.00 88.88 84 SER A O 1
ATOM 673 N N . TYR A 1 85 ? 5.005 3.932 -6.215 1.00 89.50 85 TYR A N 1
ATOM 674 C CA . TYR A 1 85 ? 4.950 4.449 -7.580 1.00 89.50 85 TYR A CA 1
ATOM 675 C C . TYR A 1 85 ? 5.705 5.779 -7.718 1.00 89.50 85 TYR A C 1
ATOM 677 O O . TYR A 1 85 ? 6.549 5.924 -8.601 1.00 89.50 85 TYR A O 1
ATOM 685 N N . ALA A 1 86 ? 5.465 6.725 -6.802 1.00 90.50 86 ALA A N 1
ATOM 686 C CA . ALA A 1 86 ? 6.181 8.001 -6.767 1.00 90.50 86 ALA A CA 1
ATOM 687 C C . ALA A 1 86 ? 7.696 7.811 -6.578 1.00 90.50 86 ALA A C 1
ATOM 689 O O . ALA A 1 86 ? 8.500 8.488 -7.214 1.00 90.50 86 ALA A O 1
ATOM 690 N N . PHE A 1 87 ? 8.086 6.857 -5.735 1.00 87.56 87 PHE A N 1
ATOM 691 C CA . PHE A 1 87 ? 9.476 6.522 -5.468 1.00 87.56 87 PHE A CA 1
ATOM 692 C C . PHE A 1 87 ? 10.161 5.868 -6.674 1.00 87.56 87 PHE A C 1
ATOM 694 O O . PHE A 1 87 ? 11.297 6.218 -6.980 1.00 87.56 87 PHE A O 1
ATOM 701 N N . SER A 1 88 ? 9.466 4.985 -7.402 1.00 87.31 88 SER A N 1
ATOM 702 C CA . SER A 1 88 ? 9.967 4.429 -8.668 1.00 87.31 88 SER A CA 1
ATOM 703 C C . SER A 1 88 ? 10.267 5.544 -9.668 1.00 87.31 88 SER A C 1
ATOM 705 O O . SER A 1 88 ? 11.375 5.619 -10.188 1.00 87.31 88 SER A O 1
ATOM 707 N N . TYR A 1 89 ? 9.321 6.471 -9.851 1.00 88.00 89 TYR A N 1
ATOM 708 C CA . TYR A 1 89 ? 9.511 7.624 -10.731 1.00 88.00 89 TYR A CA 1
ATOM 709 C C . TYR A 1 89 ? 10.684 8.514 -10.289 1.00 88.00 89 TYR A C 1
ATOM 711 O O . TYR A 1 89 ? 11.438 9.022 -11.118 1.00 88.00 89 TYR A O 1
ATOM 719 N N . TYR A 1 90 ? 10.866 8.703 -8.980 1.00 86.25 90 TYR A N 1
ATOM 720 C CA . TYR A 1 90 ? 12.008 9.440 -8.445 1.00 86.25 90 TYR A CA 1
ATOM 721 C C . TYR A 1 90 ? 13.338 8.754 -8.790 1.00 86.25 90 TYR A C 1
ATOM 723 O O . TYR A 1 90 ? 14.245 9.408 -9.295 1.00 86.25 90 TYR A O 1
ATOM 731 N N . ILE A 1 91 ? 13.453 7.439 -8.589 1.00 84.06 91 ILE A N 1
ATOM 732 C CA . ILE A 1 91 ? 14.685 6.697 -8.895 1.00 84.06 91 ILE A CA 1
ATOM 733 C C . ILE A 1 91 ? 15.022 6.740 -10.387 1.00 84.06 91 ILE A C 1
ATOM 735 O O . ILE A 1 91 ? 16.181 6.981 -10.730 1.00 84.06 91 ILE A O 1
ATOM 739 N N . ASP A 1 92 ? 14.031 6.554 -11.261 1.00 82.94 92 ASP A N 1
ATOM 740 C CA . ASP A 1 92 ? 14.248 6.520 -12.712 1.00 82.94 92 ASP A CA 1
ATOM 741 C C . ASP A 1 92 ? 14.888 7.824 -13.220 1.00 82.94 92 ASP A C 1
ATOM 743 O O . ASP A 1 92 ? 15.820 7.801 -14.031 1.00 82.94 92 ASP A O 1
ATOM 747 N N . ASN A 1 93 ? 14.474 8.965 -12.658 1.00 80.75 93 ASN A N 1
ATOM 748 C CA . ASN A 1 93 ? 15.033 10.280 -12.981 1.00 80.75 93 ASN A CA 1
ATOM 749 C C . ASN A 1 93 ? 16.452 10.509 -12.422 1.00 80.75 93 ASN A C 1
ATOM 751 O O . ASN A 1 93 ? 17.234 11.258 -13.007 1.00 80.75 93 ASN A O 1
ATOM 755 N N . PHE A 1 94 ? 16.812 9.868 -11.306 1.00 73.00 94 PHE A N 1
ATOM 756 C CA . PHE A 1 94 ? 18.107 10.039 -10.628 1.00 73.00 94 PHE A CA 1
ATOM 757 C C . PHE A 1 94 ? 19.168 8.997 -11.033 1.00 73.00 94 PHE A C 1
ATOM 759 O O . PHE A 1 94 ? 20.282 9.011 -10.499 1.00 73.00 94 PHE A O 1
ATOM 766 N N . SER A 1 95 ? 18.869 8.125 -12.004 1.00 63.16 95 SER A N 1
ATOM 767 C CA . SER A 1 95 ? 19.755 7.037 -12.458 1.00 63.16 95 SER A CA 1
ATOM 768 C C . SER A 1 95 ? 21.163 7.498 -12.877 1.00 63.16 95 SER A C 1
ATOM 770 O O . SER A 1 95 ? 22.133 6.774 -12.655 1.00 63.16 95 SER A O 1
ATOM 772 N N . ASN A 1 96 ? 21.319 8.735 -13.361 1.00 62.47 96 ASN A N 1
ATOM 773 C CA . ASN A 1 96 ? 22.621 9.298 -13.744 1.00 62.47 96 ASN A CA 1
ATOM 774 C C . ASN A 1 96 ? 23.582 9.537 -12.555 1.00 62.47 96 ASN A C 1
ATOM 776 O O . ASN A 1 96 ? 24.794 9.450 -12.731 1.00 62.47 96 ASN A O 1
ATOM 780 N N . PHE A 1 97 ? 23.078 9.774 -11.334 1.00 58.00 97 PHE A N 1
ATOM 781 C CA . PHE A 1 97 ? 23.914 9.925 -10.126 1.00 58.00 97 PHE A CA 1
ATOM 782 C C . PHE A 1 97 ? 24.307 8.577 -9.495 1.00 58.00 97 PHE A C 1
ATOM 784 O O . PHE A 1 97 ? 25.260 8.510 -8.716 1.00 58.00 97 PHE A O 1
ATOM 791 N N . SER A 1 98 ? 23.609 7.492 -9.855 1.00 59.06 98 SER A N 1
ATOM 792 C CA . SER A 1 98 ? 23.928 6.128 -9.407 1.00 59.06 98 SER A CA 1
ATOM 793 C C . SER A 1 98 ? 25.232 5.587 -10.006 1.00 59.06 98 SER A C 1
ATOM 795 O O . SER A 1 98 ? 25.824 4.681 -9.432 1.00 59.06 98 SER A O 1
ATOM 797 N N . ALA A 1 99 ? 25.733 6.130 -11.119 1.00 63.50 99 ALA A N 1
ATOM 798 C CA . ALA A 1 99 ? 26.937 5.602 -11.770 1.00 63.50 99 ALA A CA 1
ATOM 799 C C . ALA A 1 99 ? 28.225 5.786 -10.936 1.00 63.50 99 ALA A C 1
ATOM 801 O O . ALA A 1 99 ? 29.135 4.965 -11.030 1.00 63.50 99 ALA A O 1
ATOM 802 N N . THR A 1 100 ? 28.295 6.820 -10.089 1.00 70.50 100 THR A N 1
ATOM 803 C CA . THR A 1 100 ? 29.510 7.158 -9.320 1.00 70.50 100 THR A CA 1
ATOM 804 C C . THR A 1 100 ? 29.515 6.571 -7.901 1.00 70.50 100 THR A C 1
ATOM 806 O O . THR A 1 100 ? 30.575 6.248 -7.375 1.00 70.50 100 THR A O 1
ATOM 809 N N . TYR A 1 101 ? 28.342 6.394 -7.280 1.00 70.94 101 TYR A N 1
ATOM 810 C CA . TYR A 1 101 ? 28.187 5.946 -5.881 1.00 70.94 101 TYR A CA 1
ATOM 811 C C . TYR A 1 101 ? 27.209 4.763 -5.722 1.00 70.94 101 TYR A C 1
ATOM 813 O O . TYR A 1 101 ? 26.665 4.540 -4.640 1.00 70.94 101 TYR A O 1
ATOM 821 N N . GLY A 1 102 ? 26.978 3.998 -6.793 1.00 75.44 102 GLY A N 1
ATOM 822 C CA . GLY A 1 102 ? 25.807 3.132 -6.986 1.00 75.44 102 GLY A CA 1
ATOM 823 C C . GLY A 1 102 ? 25.352 2.275 -5.807 1.00 75.44 102 GLY A C 1
ATOM 824 O O . GLY A 1 102 ? 24.171 2.302 -5.465 1.00 75.44 102 GLY A O 1
ATOM 825 N N . SER A 1 103 ? 26.250 1.548 -5.138 1.00 79.31 103 SER A N 1
ATOM 826 C CA . SER A 1 103 ? 25.863 0.697 -4.000 1.00 79.31 103 SER A CA 1
ATOM 827 C C . SER A 1 103 ? 25.457 1.500 -2.758 1.00 79.31 103 SER A C 1
ATOM 829 O O . SER A 1 103 ? 24.500 1.132 -2.078 1.00 79.31 103 SER A O 1
ATOM 831 N N . LEU A 1 104 ? 26.134 2.618 -2.479 1.00 85.12 104 LEU A N 1
ATOM 832 C CA . LEU A 1 104 ? 25.813 3.495 -1.352 1.00 85.12 104 LEU A CA 1
ATOM 833 C C . LEU A 1 104 ? 24.468 4.193 -1.579 1.00 85.12 104 LEU A C 1
ATOM 835 O O . LEU A 1 104 ? 23.612 4.198 -0.695 1.00 85.12 104 LEU A O 1
ATOM 839 N N . THR A 1 105 ? 24.250 4.719 -2.786 1.00 84.19 105 THR A N 1
ATOM 840 C CA . THR A 1 105 ? 22.988 5.362 -3.172 1.00 84.19 105 THR A CA 1
ATOM 841 C C . THR A 1 105 ? 21.814 4.386 -3.085 1.00 84.19 105 THR A C 1
ATOM 843 O O . THR A 1 105 ? 20.767 4.752 -2.555 1.00 84.19 105 THR A O 1
ATOM 846 N N . ALA A 1 106 ? 21.988 3.131 -3.516 1.00 83.62 106 ALA A N 1
ATOM 847 C CA . ALA A 1 106 ? 20.949 2.106 -3.415 1.00 83.62 106 ALA A CA 1
ATOM 848 C C . ALA A 1 106 ? 20.533 1.822 -1.960 1.00 83.62 106 ALA A C 1
ATOM 850 O O . ALA A 1 106 ? 19.338 1.757 -1.669 1.00 83.62 106 ALA A O 1
ATOM 851 N N . ILE A 1 107 ? 21.495 1.704 -1.036 1.00 89.31 107 ILE A N 1
ATOM 852 C CA . ILE A 1 107 ? 21.210 1.475 0.391 1.00 89.31 107 ILE A CA 1
ATOM 853 C C . ILE A 1 107 ? 20.455 2.665 0.987 1.00 89.31 107 ILE A C 1
ATOM 855 O O . ILE A 1 107 ? 19.436 2.474 1.648 1.00 89.31 107 ILE A O 1
ATOM 859 N N . VAL A 1 108 ? 20.917 3.892 0.732 1.00 89.56 108 VAL A N 1
ATOM 860 C CA . VAL A 1 108 ? 20.279 5.112 1.254 1.00 89.56 108 VAL A CA 1
ATOM 861 C C . VAL A 1 108 ? 18.847 5.252 0.732 1.00 89.56 108 VAL A C 1
ATOM 863 O O . VAL A 1 108 ? 17.933 5.523 1.509 1.00 89.56 108 VAL A O 1
ATOM 866 N N . LEU A 1 109 ? 18.631 5.012 -0.562 1.00 88.69 109 LEU A N 1
ATOM 867 C CA . LEU A 1 109 ? 1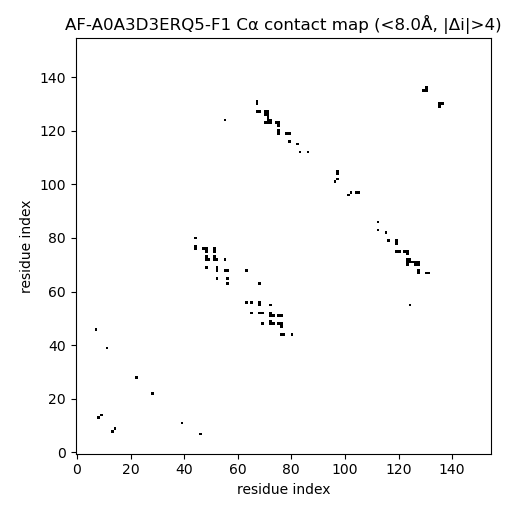7.303 5.020 -1.173 1.00 88.69 109 LEU A CA 1
ATOM 868 C C . LEU A 1 109 ? 16.401 3.941 -0.573 1.00 88.69 109 LEU A C 1
ATOM 870 O O . LEU A 1 109 ? 15.252 4.219 -0.238 1.00 88.69 109 LEU A O 1
ATOM 874 N N . PHE A 1 110 ? 16.917 2.730 -0.374 1.00 89.06 110 PHE A N 1
ATOM 875 C CA . PHE A 1 110 ? 16.162 1.664 0.273 1.00 89.06 110 PHE A CA 1
ATOM 876 C C . PHE A 1 110 ? 15.772 2.026 1.715 1.00 89.06 110 PHE A C 1
ATOM 878 O O . PHE A 1 110 ? 14.624 1.826 2.110 1.00 89.06 110 PHE A O 1
ATOM 885 N N . MET A 1 111 ? 16.690 2.610 2.491 1.00 93.62 111 MET A N 1
ATOM 886 C CA . MET A 1 111 ? 16.396 3.092 3.844 1.00 93.62 111 MET A CA 1
ATOM 887 C C . MET A 1 111 ? 15.337 4.196 3.838 1.00 93.62 111 MET A C 1
ATOM 889 O O . MET A 1 111 ? 14.425 4.159 4.661 1.00 93.62 111 MET A O 1
ATOM 893 N N . LEU A 1 112 ? 15.420 5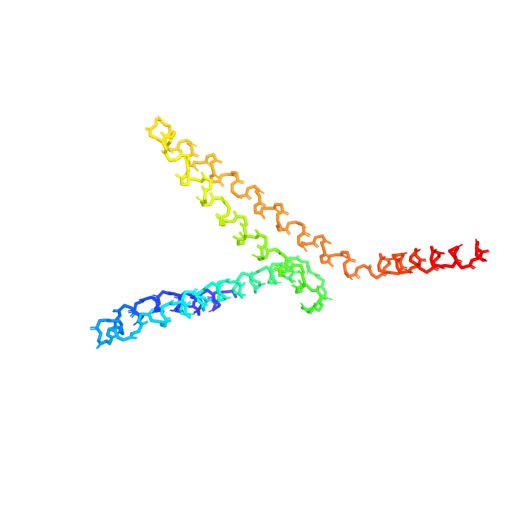.145 2.900 1.00 92.00 112 LEU A N 1
ATOM 894 C CA . LEU A 1 112 ? 14.422 6.199 2.732 1.00 92.00 112 LEU A CA 1
ATOM 895 C C . LEU A 1 112 ? 13.052 5.605 2.396 1.00 92.00 112 LEU A C 1
ATOM 897 O O . LEU A 1 112 ? 12.050 5.982 2.998 1.00 92.00 112 LEU A O 1
ATOM 901 N N . TRP A 1 113 ? 13.012 4.639 1.477 1.00 91.00 113 TRP A N 1
ATOM 902 C CA . TRP A 1 113 ? 11.783 3.944 1.122 1.00 91.00 113 TRP A CA 1
ATOM 903 C C . TRP A 1 113 ? 11.164 3.273 2.349 1.00 91.00 113 TRP A C 1
ATOM 905 O O . TRP A 1 113 ? 10.031 3.587 2.706 1.00 91.00 113 TRP A O 1
ATOM 915 N N . MET A 1 114 ? 11.935 2.452 3.068 1.00 92.81 114 MET A N 1
ATOM 916 C CA . MET A 1 114 ? 11.487 1.793 4.300 1.00 92.81 114 MET A CA 1
ATOM 917 C C . MET A 1 114 ? 11.013 2.791 5.364 1.00 92.81 114 MET A C 1
ATOM 919 O O . MET A 1 114 ? 9.986 2.555 5.998 1.00 92.81 114 MET A O 1
ATOM 923 N N . TYR A 1 115 ? 11.713 3.916 5.534 1.00 94.00 115 TYR A N 1
ATOM 924 C CA . TYR A 1 115 ? 11.335 4.972 6.471 1.00 94.00 115 TYR A CA 1
ATOM 925 C C . TYR A 1 115 ? 9.921 5.485 6.182 1.00 94.00 115 TYR A C 1
ATOM 927 O O . TYR A 1 115 ? 9.064 5.458 7.063 1.00 94.00 115 TYR A O 1
ATOM 935 N N . PHE A 1 116 ? 9.624 5.851 4.934 1.00 93.25 116 PHE A N 1
ATOM 936 C CA . PHE A 1 116 ? 8.283 6.300 4.550 1.00 93.25 116 PHE A CA 1
ATOM 937 C C . PHE A 1 116 ? 7.215 5.218 4.717 1.00 93.25 116 PHE A C 1
ATOM 939 O O . PHE A 1 116 ? 6.108 5.517 5.169 1.00 93.25 116 PHE A O 1
ATOM 946 N N . LEU A 1 117 ? 7.535 3.958 4.420 1.00 92.12 117 LEU A N 1
ATOM 947 C CA . LEU A 1 117 ? 6.599 2.856 4.642 1.00 92.12 117 LEU A CA 1
ATOM 948 C C . LEU A 1 117 ? 6.214 2.700 6.117 1.00 92.12 117 LEU A C 1
ATOM 950 O O . LEU A 1 117 ? 5.052 2.421 6.418 1.00 92.12 117 LEU A O 1
ATOM 954 N N . MET A 1 118 ? 7.156 2.917 7.039 1.00 92.56 118 MET A N 1
ATOM 955 C CA . MET A 1 118 ? 6.872 2.903 8.477 1.00 92.56 118 MET A CA 1
ATOM 956 C C . MET A 1 118 ? 5.913 4.034 8.870 1.00 92.56 118 MET A C 1
ATOM 958 O O . MET A 1 118 ? 4.971 3.790 9.625 1.00 92.56 118 MET A O 1
ATOM 962 N N . TYR A 1 119 ? 6.087 5.242 8.321 1.00 92.88 119 TYR A N 1
ATOM 963 C CA . TYR A 1 119 ? 5.146 6.347 8.548 1.00 92.88 119 TYR A CA 1
ATOM 964 C C . TYR A 1 119 ? 3.745 6.024 8.043 1.00 92.88 119 TYR A C 1
ATOM 966 O O . TYR A 1 119 ? 2.776 6.217 8.773 1.00 92.88 119 TYR A O 1
ATOM 974 N N . ILE A 1 120 ? 3.628 5.494 6.824 1.00 93.06 120 ILE A N 1
ATOM 975 C CA . ILE A 1 120 ? 2.338 5.102 6.242 1.00 93.06 120 ILE A CA 1
ATOM 976 C C . ILE A 1 120 ? 1.640 4.076 7.145 1.00 93.06 120 ILE A C 1
ATOM 978 O O . ILE A 1 120 ? 0.455 4.219 7.449 1.00 93.06 120 ILE A O 1
ATOM 982 N N . LEU A 1 121 ? 2.389 3.083 7.633 1.00 89.75 121 LEU A N 1
ATOM 983 C CA . LEU A 1 121 ? 1.873 2.060 8.537 1.00 89.75 121 LEU A CA 1
ATOM 984 C C . LEU A 1 121 ? 1.361 2.664 9.851 1.00 89.75 121 LEU A C 1
ATOM 986 O O . LEU A 1 121 ? 0.277 2.285 10.303 1.00 89.75 121 LEU A O 1
ATOM 990 N N . PHE A 1 122 ? 2.100 3.592 10.465 1.00 89.25 122 PHE A N 1
ATOM 991 C CA . PHE A 1 122 ? 1.657 4.240 11.701 1.00 89.25 122 PHE A CA 1
ATOM 992 C C . PHE A 1 122 ? 0.445 5.144 11.489 1.00 89.25 122 PHE A C 1
ATOM 994 O O . PHE A 1 122 ? -0.499 5.061 12.272 1.00 89.25 122 PHE A O 1
ATOM 1001 N N . ILE A 1 123 ? 0.409 5.921 10.405 1.00 90.38 123 ILE A N 1
ATOM 1002 C CA . ILE A 1 123 ? -0.733 6.783 10.072 1.00 90.38 123 ILE A CA 1
ATOM 1003 C C . ILE A 1 123 ? -2.009 5.950 9.901 1.00 90.38 123 ILE A C 1
ATOM 1005 O O . ILE A 1 123 ? -3.057 6.305 10.444 1.00 90.38 123 ILE A O 1
ATOM 1009 N N . GLY A 1 124 ? -1.944 4.808 9.208 1.00 87.69 124 GLY A N 1
ATOM 1010 C CA . GLY A 1 124 ? -3.101 3.917 9.086 1.00 87.69 124 GLY A CA 1
ATOM 1011 C C . GLY A 1 124 ? -3.543 3.307 10.418 1.00 87.69 124 GLY A C 1
ATOM 1012 O O . GLY A 1 124 ? -4.744 3.197 10.680 1.00 87.69 124 GLY A O 1
ATOM 1013 N N . ALA A 1 125 ? -2.594 2.980 11.301 1.00 85.81 125 ALA A N 1
ATOM 1014 C CA . ALA A 1 125 ? -2.892 2.458 12.634 1.00 85.81 125 ALA A CA 1
ATOM 1015 C C . ALA A 1 125 ? -3.544 3.518 13.544 1.00 85.81 125 ALA A C 1
ATOM 1017 O O . ALA A 1 125 ? -4.493 3.216 14.275 1.00 85.81 125 ALA A O 1
ATOM 1018 N N . GLU A 1 126 ? -3.065 4.763 13.495 1.00 86.25 126 GLU A N 1
ATOM 1019 C CA . GLU A 1 126 ? -3.657 5.896 14.211 1.00 86.25 126 GLU A CA 1
ATOM 1020 C C . GLU A 1 126 ? -5.049 6.232 13.684 1.00 86.25 126 GLU A C 1
ATOM 1022 O O . GLU A 1 126 ? -5.976 6.405 14.476 1.00 86.25 126 GLU A O 1
ATOM 1027 N N . CYS A 1 127 ? -5.228 6.245 12.360 1.00 85.00 127 CYS A N 1
ATOM 1028 C CA . CYS A 1 127 ? -6.527 6.455 11.723 1.00 85.00 127 CYS A CA 1
ATOM 1029 C C . CYS A 1 127 ? -7.558 5.439 12.227 1.00 85.00 127 CYS A C 1
ATOM 1031 O O . CYS A 1 127 ? -8.656 5.804 12.654 1.00 85.00 127 CYS A O 1
ATOM 1033 N N . ASN A 1 128 ? -7.174 4.165 12.278 1.00 85.25 128 ASN A N 1
ATOM 1034 C CA . ASN A 1 128 ? -8.030 3.125 12.816 1.00 85.25 128 ASN A CA 1
ATOM 1035 C C . ASN A 1 128 ? -8.365 3.337 14.312 1.00 85.25 128 ASN A C 1
ATOM 1037 O O . ASN A 1 128 ? -9.525 3.218 14.718 1.00 85.25 128 ASN A O 1
ATOM 1041 N N . ARG A 1 129 ? -7.388 3.734 15.139 1.00 78.00 129 ARG A N 1
ATOM 1042 C CA . ARG A 1 129 ? -7.639 4.077 16.551 1.00 78.00 129 ARG A CA 1
ATOM 1043 C C . ARG A 1 129 ? -8.596 5.256 16.716 1.00 78.00 129 ARG A C 1
ATOM 1045 O O . ARG A 1 129 ? -9.456 5.208 17.595 1.00 78.00 129 ARG A O 1
ATOM 1052 N N . LEU A 1 130 ? -8.462 6.300 15.900 1.00 79.62 130 LEU A N 1
ATOM 1053 C CA . LEU A 1 130 ? -9.346 7.468 15.924 1.00 79.62 130 LEU A CA 1
ATOM 1054 C C . LEU A 1 130 ? -10.794 7.089 15.587 1.00 79.62 130 LEU A C 1
ATOM 1056 O O . LEU A 1 130 ? -11.718 7.584 16.231 1.00 79.62 130 LEU A O 1
ATOM 1060 N N . LEU A 1 131 ? -10.986 6.177 14.629 1.00 74.44 131 LEU A N 1
ATOM 1061 C CA . LEU A 1 131 ? -12.303 5.661 14.249 1.00 74.44 131 LEU A CA 1
ATOM 1062 C C . LEU A 1 131 ? -12.917 4.759 15.326 1.00 74.44 131 LEU A C 1
ATOM 1064 O O . LEU A 1 131 ? -14.126 4.810 15.563 1.00 74.44 131 LEU A O 1
ATOM 1068 N N . GLU A 1 132 ? -12.110 3.946 16.012 1.00 71.50 132 GLU A N 1
ATOM 1069 C CA . GLU A 1 132 ? -12.603 3.129 17.122 1.00 71.50 132 GLU A CA 1
ATOM 1070 C C . GLU A 1 132 ? -12.939 3.968 18.366 1.00 71.50 132 GLU A C 1
ATOM 1072 O O . GLU A 1 132 ? -13.866 3.633 19.116 1.00 71.50 132 GLU A O 1
ATOM 1077 N N . ASN A 1 133 ? -12.234 5.080 18.579 1.00 70.88 133 ASN A N 1
ATOM 1078 C CA . ASN A 1 133 ? -12.451 5.953 19.720 1.00 70.88 133 ASN A CA 1
ATOM 1079 C C . ASN A 1 133 ? -13.734 6.785 19.538 1.00 70.88 133 ASN A C 1
ATOM 1081 O O . ASN A 1 133 ? -13.718 7.937 19.102 1.00 70.88 133 ASN A O 1
ATOM 1085 N N . LYS A 1 134 ? -14.880 6.194 19.909 1.00 58.09 134 LYS A N 1
ATOM 1086 C CA . LYS A 1 134 ? -16.225 6.803 19.851 1.00 58.09 134 LYS A CA 1
ATOM 1087 C C . LYS A 1 134 ? -16.297 8.210 20.467 1.00 58.09 134 LYS A C 1
ATOM 1089 O O . LYS A 1 134 ? -17.150 8.993 20.058 1.00 58.09 134 LYS A O 1
ATOM 1094 N N . LEU A 1 135 ? -15.406 8.550 21.405 1.00 59.25 135 LEU A N 1
ATOM 1095 C CA . LEU A 1 135 ? -15.298 9.887 21.999 1.00 59.25 135 LEU A CA 1
ATOM 1096 C C . LEU A 1 135 ? -14.895 10.963 20.979 1.00 59.25 135 LEU A C 1
ATOM 1098 O O . LEU A 1 135 ? -15.430 12.066 21.043 1.00 59.25 135 LEU A O 1
ATOM 1102 N N . PHE A 1 136 ? -14.016 10.660 20.018 1.00 61.41 136 PHE A N 1
ATOM 1103 C CA . PHE A 1 136 ? -13.602 11.621 18.991 1.00 61.41 136 PHE A CA 1
ATOM 1104 C C . PHE A 1 136 ? -14.742 11.908 18.009 1.00 61.41 136 PHE A C 1
ATOM 1106 O O . PHE A 1 136 ? -15.083 13.067 17.779 1.00 61.41 136 PHE A O 1
ATOM 1113 N N . VAL A 1 137 ? -15.417 10.860 17.524 1.00 62.12 137 VAL A N 1
ATOM 1114 C CA . VAL A 1 137 ? -16.592 10.985 16.642 1.00 62.12 137 VAL A CA 1
ATOM 1115 C C . VAL A 1 137 ? -17.705 11.784 17.322 1.00 62.12 137 VAL A C 1
ATOM 1117 O O . VAL A 1 137 ? -18.311 12.661 16.706 1.00 62.12 137 VAL A O 1
ATOM 1120 N N . HIS A 1 138 ? -17.951 11.536 18.611 1.00 62.00 138 HIS A N 1
ATOM 1121 C CA . HIS A 1 138 ? -18.953 12.287 19.365 1.00 62.00 138 HIS A CA 1
ATOM 1122 C C . HIS A 1 138 ? -18.543 13.753 19.576 1.00 62.00 138 HIS A C 1
ATOM 1124 O O . HIS A 1 138 ? -19.384 14.642 19.459 1.00 62.00 138 HIS A O 1
ATOM 1130 N N . LYS A 1 139 ? -17.256 14.026 19.833 1.00 63.31 139 LYS A N 1
ATOM 1131 C CA . LYS A 1 139 ? -16.726 15.387 20.013 1.00 63.31 139 LYS A CA 1
ATOM 1132 C C . LYS A 1 139 ? -16.795 16.198 18.716 1.00 63.31 139 LYS A C 1
ATOM 1134 O O . LYS A 1 139 ? -17.277 17.324 18.746 1.00 63.31 139 LYS A O 1
ATOM 1139 N N . VAL A 1 140 ? -16.418 15.614 17.576 1.00 71.06 140 VAL A N 1
ATOM 1140 C CA . VAL A 1 140 ? -16.520 16.255 16.250 1.00 71.06 140 VAL A CA 1
ATOM 1141 C C . VAL A 1 140 ? -17.978 16.516 15.873 1.00 71.06 140 VAL A C 1
ATOM 1143 O O . VAL A 1 140 ? -18.320 17.628 15.475 1.00 71.06 140 VAL A O 1
ATOM 1146 N N . LYS A 1 141 ? -18.869 15.535 16.071 1.00 69.81 141 LYS A N 1
ATOM 1147 C CA . LYS A 1 141 ? -20.306 15.707 15.804 1.00 69.81 141 LYS A CA 1
ATOM 1148 C C . LYS A 1 141 ? -20.919 16.825 16.656 1.00 69.81 141 LYS A C 1
ATOM 1150 O O . LYS A 1 141 ? -21.737 17.595 16.158 1.00 69.81 141 LYS A O 1
ATOM 1155 N N . LYS A 1 142 ? -20.486 16.948 17.916 1.00 70.75 142 LYS A N 1
ATOM 1156 C CA . LYS A 1 142 ? -20.919 18.012 18.832 1.00 70.75 142 LYS A CA 1
ATOM 1157 C C . LYS A 1 142 ? -20.413 19.396 18.399 1.00 70.75 142 LYS A C 1
ATOM 1159 O O . LYS A 1 142 ? -21.182 20.348 18.454 1.00 70.75 142 LYS A O 1
ATOM 1164 N N . LEU A 1 143 ? -19.175 19.505 17.908 1.00 78.56 143 LEU A N 1
ATOM 1165 C CA . LEU A 1 143 ? -18.614 20.763 17.386 1.00 78.56 143 LEU A CA 1
ATOM 1166 C C . LEU A 1 143 ? -19.344 21.252 16.126 1.00 78.56 143 LEU A C 1
ATOM 1168 O O . LEU A 1 143 ? -19.649 22.437 16.018 1.00 78.56 143 LEU A O 1
ATOM 1172 N N . TYR A 1 144 ? -19.697 20.338 15.219 1.00 72.06 144 TYR A N 1
ATOM 1173 C CA . TYR A 1 144 ? -20.482 20.671 14.026 1.00 72.06 144 TYR A CA 1
ATOM 1174 C C . TYR A 1 144 ? -21.903 21.149 14.380 1.00 72.06 144 TYR A C 1
ATOM 1176 O O . TYR A 1 144 ? -22.396 22.122 13.814 1.00 72.06 144 TYR A O 1
ATOM 1184 N N . GLN A 1 145 ? -22.559 20.508 15.357 1.00 71.75 145 GLN A N 1
ATOM 1185 C CA . GLN A 1 145 ? -23.894 20.916 15.820 1.00 71.75 145 GLN A CA 1
ATOM 1186 C C . GLN A 1 145 ? -23.901 22.252 16.577 1.00 71.75 145 GLN A C 1
ATOM 1188 O O . GLN A 1 145 ? -24.863 23.005 16.449 1.00 71.75 145 GLN A O 1
ATOM 1193 N N . THR A 1 146 ? -22.853 22.556 17.347 1.00 69.56 146 THR A N 1
ATOM 1194 C CA . THR A 1 146 ? -22.694 23.858 18.016 1.00 69.56 146 THR A CA 1
ATOM 1195 C C . THR A 1 146 ? -22.475 24.976 16.995 1.00 69.56 146 THR A C 1
ATOM 1197 O O . THR A 1 146 ? -23.232 25.938 16.992 1.00 69.56 146 THR A O 1
ATOM 1200 N N . SER A 1 147 ? -21.548 24.803 16.048 1.00 65.31 147 SER A N 1
ATOM 1201 C CA . SER A 1 147 ? -21.262 25.825 15.028 1.00 65.31 147 SER A CA 1
ATOM 1202 C C . SER A 1 147 ? -22.454 26.095 14.091 1.00 65.31 147 SER A C 1
ATOM 1204 O O . SER A 1 147 ? -22.724 27.241 13.726 1.00 65.31 147 SER A O 1
ATOM 1206 N N . SER A 1 148 ? -23.237 25.062 13.759 1.00 61.69 148 SER A N 1
ATOM 1207 C CA . SER A 1 148 ? -24.471 25.225 12.979 1.00 61.69 148 SER A CA 1
ATOM 1208 C C . SER A 1 148 ? -25.578 25.965 13.737 1.00 61.69 148 SER A C 1
ATOM 1210 O O . SER A 1 148 ? -26.394 26.619 13.092 1.00 61.69 148 SER A O 1
ATOM 1212 N N . LYS A 1 149 ? -25.642 25.869 15.072 1.00 58.09 149 LYS A N 1
ATOM 1213 C CA . LYS A 1 149 ? -26.622 26.616 15.877 1.00 58.09 149 LYS A CA 1
ATOM 1214 C C . LYS A 1 149 ? -26.279 28.099 15.945 1.00 58.09 149 LYS A C 1
ATOM 1216 O O . LYS A 1 149 ? -27.173 28.920 15.774 1.00 58.09 149 LYS A O 1
ATOM 1221 N N . ASP A 1 150 ? -25.005 28.436 16.105 1.00 59.34 150 ASP A N 1
ATOM 1222 C CA . ASP A 1 150 ? -24.567 29.831 16.235 1.00 59.34 150 ASP A CA 1
ATOM 1223 C C . ASP A 1 150 ? -24.779 30.632 14.935 1.00 59.34 150 ASP A C 1
ATOM 1225 O O . ASP A 1 150 ? -25.075 31.823 14.966 1.00 59.34 150 ASP A O 1
ATOM 1229 N N . THR A 1 151 ? -24.744 29.959 13.780 1.00 59.16 151 THR A N 1
ATOM 1230 C CA . THR A 1 151 ? -25.012 30.579 12.467 1.00 59.16 151 THR A CA 1
ATOM 1231 C C . THR A 1 151 ? -26.500 30.900 12.246 1.00 59.16 151 THR A C 1
ATOM 1233 O O . THR A 1 151 ? -26.828 31.805 11.484 1.00 59.16 151 THR A O 1
ATOM 1236 N N . ILE A 1 152 ? -27.416 30.182 12.908 1.00 58.81 152 ILE A N 1
ATOM 1237 C CA . ILE A 1 152 ? -28.872 30.398 12.787 1.00 58.81 152 ILE A CA 1
ATOM 1238 C C . ILE A 1 152 ? -29.352 31.516 13.730 1.00 58.81 152 ILE A C 1
ATOM 1240 O O . ILE A 1 152 ? -30.375 32.132 13.467 1.00 58.81 152 ILE A O 1
ATOM 1244 N N . ILE A 1 153 ? -28.621 31.802 14.811 1.00 57.03 153 ILE A N 1
ATOM 1245 C CA . ILE A 1 153 ? -29.013 32.793 15.832 1.00 57.03 153 ILE A CA 1
ATOM 1246 C C . ILE A 1 153 ? -28.606 34.228 15.432 1.00 57.03 153 ILE A C 1
ATOM 1248 O O . ILE A 1 153 ? -29.159 35.195 15.949 1.00 57.03 153 ILE A O 1
ATOM 1252 N N . HIS A 1 154 ? -27.668 34.381 14.494 1.00 56.28 154 HIS A N 1
ATOM 1253 C CA . HIS A 1 154 ? -27.154 35.678 14.030 1.00 56.28 154 HIS A CA 1
ATOM 1254 C C . HIS A 1 154 ? -27.722 36.152 12.678 1.00 56.28 154 HIS A C 1
ATOM 1256 O O . HIS A 1 154 ? -27.157 37.060 12.065 1.00 56.28 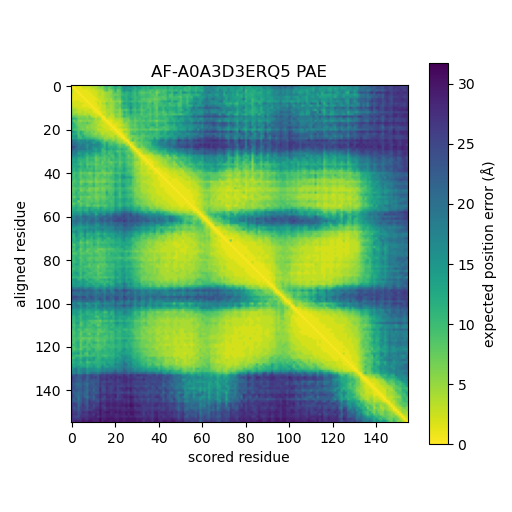154 HIS A O 1
ATOM 1262 N N . ARG A 1 155 ? -28.827 35.564 12.210 1.00 48.53 155 ARG A N 1
ATOM 1263 C CA . ARG A 1 155 ? -29.546 35.977 10.999 1.00 48.53 155 ARG A CA 1
ATOM 1264 C C . ARG A 1 155 ? -31.002 36.271 11.328 1.00 48.53 155 ARG A C 1
ATOM 1266 O O . ARG A 1 155 ? -31.535 37.218 10.715 1.00 48.53 155 ARG A O 1
#

Foldseek 3Di:
DVVLVVVLCCCQVVLVVVVVVVCVVDVVCPVVVVVSVVVNVVSQLVSQLVVLLCVLVVVPPDPDDSVLLNQLSNQLSVQLVVLVVVLVVVCVVCVVVCVPVVVVVVVVSVVVSVVSSVVSSVVSSVVSVCSVPVVNVVVVVVVVVVVVVVVVVVD

Secondary structure (DSSP, 8-state):
-HHHHHHHHHHHHHHHHHHHHHHTT-GGGGGGHHHHHHHHHHHHHHHHHHHHHHHHHHSS-S---HHHHHHHHHHHHHHHHHHHHHHHHHHHHHGGGHHHHHHHHHHHHHHHHHHHHHHHHHHHHHHHHHHH-HHHHHHHHHHHHHHHHHHHHT-

pLDDT: mean 76.16, std 11.16, range [48.53, 94.0]

Mean predicted aligned error: 12.55 Å